Protein AF-R8ARH1-F1 (afdb_monomer_lite)

Radius of gyration: 17.21 Å; chains: 1; bounding box: 44×24×45 Å

Foldseek 3Di:
DQCVQQAWDWDWDADPVPRDTDTDTDGDDCVPDDPVSNLVSVVVVQVVCVVVVHHDDDDCPDPSNVVVVVVVD

InterPro domains:
  IPR036619 NinB superfamily [G3DSA:1.10.3790.10] (1-72)

Secondary structure (DSSP, 8-state):
-HHHHT-EEEEEEE-TTT--EEEEEEEPPTTS--HHHHHHHHHHHHHHHHHTT------TTSHHHHHHHHHH-

pLDDT: mean 85.48, std 4.19, range [63.5, 92.94]

Sequence (73 aa):
MKHTYLGYEEMERIDVITGERMTVQELLHTSSLDTGAMHYFMTQVEGWAASIGCLLTIPTDSEYMRIKEKQNE

Organism: NCBI:txid1315976

Structure (mmCIF, N/CA/C/O backbone):
data_AF-R8ARH1-F1
#
_entry.id   AF-R8ARH1-F1
#
loop_
_atom_site.group_PDB
_atom_site.id
_atom_site.type_symbol
_atom_site.label_atom_id
_atom_site.label_alt_id
_atom_site.label_comp_id
_atom_site.label_asym_id
_atom_site.label_entity_id
_atom_site.label_seq_id
_atom_site.pdbx_PDB_ins_code
_atom_site.Cartn_x
_atom_site.Cartn_y
_atom_site.Cartn_z
_atom_site.occupancy
_atom_site.B_iso_or_equiv
_atom_site.auth_seq_id
_atom_site.auth_comp_id
_atom_site.auth_asym_id
_atom_site.auth_atom_id
_atom_site.pdbx_PDB_model_num
ATOM 1 N N . MET A 1 1 ? -7.041 -7.470 -0.735 1.00 80.06 1 MET A N 1
ATOM 2 C CA . MET A 1 1 ? -5.963 -6.489 -0.965 1.00 80.06 1 MET A CA 1
ATOM 3 C C . MET A 1 1 ? -5.820 -5.515 0.173 1.00 80.06 1 MET A C 1
ATOM 5 O O . MET A 1 1 ? -4.875 -5.673 0.922 1.00 80.06 1 MET A O 1
ATOM 9 N N . LYS A 1 2 ? -6.739 -4.556 0.360 1.00 79.25 2 LYS A N 1
ATOM 10 C CA . LYS A 1 2 ? -6.609 -3.563 1.438 1.00 79.25 2 LYS A CA 1
ATOM 11 C C . LYS A 1 2 ? -6.464 -4.216 2.823 1.00 79.25 2 LYS A C 1
ATOM 13 O O . LYS A 1 2 ? -5.421 -4.081 3.441 1.00 79.25 2 LYS A O 1
ATOM 18 N N . HIS A 1 3 ? -7.404 -5.078 3.206 1.00 81.00 3 HIS A N 1
ATOM 19 C CA . HIS A 1 3 ? -7.326 -5.888 4.435 1.00 81.00 3 HIS A CA 1
ATOM 20 C C . HIS A 1 3 ? -6.134 -6.865 4.506 1.00 81.00 3 HIS A C 1
ATOM 22 O O . HIS A 1 3 ? -5.875 -7.437 5.554 1.00 81.00 3 HIS A O 1
ATOM 28 N N . THR A 1 4 ? -5.432 -7.092 3.393 1.00 79.00 4 THR A N 1
ATOM 29 C CA . THR A 1 4 ? -4.312 -8.041 3.295 1.00 79.00 4 THR A CA 1
ATOM 30 C C . THR A 1 4 ? -2.962 -7.341 3.450 1.00 79.00 4 THR A C 1
ATOM 32 O O . THR A 1 4 ? -2.060 -7.902 4.055 1.00 79.00 4 THR A O 1
ATOM 35 N N . TYR A 1 5 ? -2.824 -6.131 2.900 1.00 81.62 5 TYR A N 1
ATOM 36 C CA . TYR A 1 5 ? -1.534 -5.449 2.757 1.00 81.62 5 TYR A CA 1
ATOM 37 C C . TYR A 1 5 ? -1.459 -4.075 3.437 1.00 81.62 5 TYR A C 1
ATOM 39 O O . TYR A 1 5 ? -0.360 -3.549 3.557 1.00 81.62 5 TYR A O 1
ATOM 47 N N . LEU A 1 6 ? -2.580 -3.480 3.867 1.00 82.31 6 LEU A N 1
ATOM 48 C CA . LEU A 1 6 ? -2.559 -2.202 4.600 1.00 82.31 6 LEU A CA 1
ATOM 49 C C . LEU A 1 6 ? -2.407 -2.392 6.108 1.00 82.31 6 LEU A C 1
ATOM 51 O O . LEU A 1 6 ? -1.749 -1.580 6.738 1.00 82.31 6 LEU A O 1
ATOM 55 N N . GLY A 1 7 ? -2.977 -3.457 6.678 1.00 83.88 7 GLY A N 1
ATOM 56 C CA . GLY A 1 7 ? -3.018 -3.655 8.130 1.00 83.88 7 GLY A CA 1
ATOM 57 C C . GLY A 1 7 ? -4.134 -2.864 8.822 1.00 83.88 7 GLY A C 1
ATOM 58 O O . GLY A 1 7 ? -4.942 -2.197 8.172 1.00 83.88 7 GLY A O 1
ATOM 59 N N . TYR A 1 8 ? -4.192 -2.986 10.148 1.00 85.31 8 TYR A N 1
ATOM 60 C CA . TYR A 1 8 ? -5.196 -2.352 11.004 1.00 85.31 8 TYR A CA 1
ATOM 61 C C . TYR A 1 8 ? -4.513 -1.490 12.066 1.00 85.31 8 TYR A C 1
ATOM 63 O O . TYR A 1 8 ? -3.458 -1.871 12.574 1.00 85.31 8 TYR A O 1
ATOM 71 N N . GLU A 1 9 ? -5.129 -0.364 12.411 1.00 83.62 9 GLU A N 1
ATOM 72 C CA . GLU A 1 9 ? -4.735 0.482 13.536 1.00 83.62 9 GLU A CA 1
ATOM 73 C C . GLU A 1 9 ? -5.796 0.448 14.638 1.00 83.62 9 GLU A C 1
ATOM 75 O O . GLU A 1 9 ? -6.992 0.312 14.368 1.00 83.62 9 GLU A O 1
ATOM 80 N N . GLU A 1 10 ? -5.357 0.537 15.892 1.00 85.88 10 GLU A N 1
ATOM 81 C CA . GLU A 1 10 ? -6.263 0.671 17.030 1.00 85.88 10 GLU A CA 1
ATOM 82 C C . GLU A 1 10 ? -6.643 2.138 17.207 1.00 85.88 10 GLU A C 1
ATOM 84 O O . GLU A 1 10 ? -5.782 2.998 17.388 1.00 85.88 10 GLU A O 1
ATOM 89 N N . MET A 1 11 ? -7.943 2.417 17.173 1.00 83.69 11 MET A N 1
ATOM 90 C CA . MET A 1 11 ? -8.486 3.750 17.389 1.00 83.69 11 MET A CA 1
ATOM 91 C C . MET A 1 11 ? -9.456 3.734 18.565 1.00 83.69 11 MET A C 1
ATOM 93 O O . MET A 1 11 ? -10.332 2.872 18.669 1.00 83.69 11 MET A O 1
ATOM 97 N N . GLU A 1 12 ? -9.312 4.712 19.455 1.00 87.56 12 GLU A N 1
ATOM 98 C CA . GLU A 1 12 ? -10.294 4.948 20.506 1.00 87.56 12 GLU A CA 1
ATOM 99 C C . GLU A 1 12 ? -11.515 5.650 19.912 1.00 87.56 12 GLU A C 1
ATOM 101 O O . GLU A 1 12 ? -11.421 6.741 19.345 1.00 87.56 12 GLU A O 1
ATOM 106 N N . ARG A 1 13 ? -12.683 5.033 20.068 1.00 84.38 13 ARG A N 1
ATOM 107 C CA . ARG A 1 13 ? -13.970 5.635 19.730 1.00 84.38 13 ARG A CA 1
ATOM 108 C C . ARG A 1 13 ? -14.842 5.735 20.964 1.00 84.38 13 ARG A C 1
ATOM 110 O O . ARG A 1 13 ? -14.753 4.921 21.877 1.00 84.38 13 ARG A O 1
ATOM 117 N N . ILE A 1 14 ? -15.689 6.753 20.976 1.00 86.94 14 ILE A N 1
ATOM 118 C CA . ILE A 1 14 ? -16.680 6.953 22.027 1.00 86.94 14 ILE A CA 1
ATOM 119 C C . ILE A 1 14 ? -18.014 6.447 21.490 1.00 86.94 14 ILE A C 1
ATOM 121 O O . ILE A 1 14 ? -18.456 6.883 20.424 1.00 86.9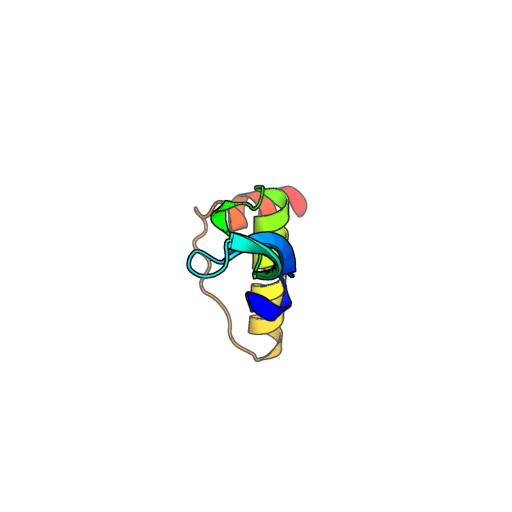4 14 ILE A O 1
ATOM 125 N N . ASP A 1 15 ? -18.642 5.530 22.216 1.00 81.44 15 ASP A N 1
ATOM 126 C CA . ASP A 1 15 ? -20.018 5.134 21.949 1.00 81.44 15 ASP A CA 1
ATOM 127 C C . ASP A 1 15 ? -20.936 6.341 22.200 1.00 81.44 15 ASP A C 1
ATOM 129 O O . ASP A 1 15 ? -20.975 6.902 23.294 1.00 81.44 15 ASP A O 1
ATOM 133 N N . VAL A 1 16 ? -21.657 6.785 21.170 1.00 83.31 16 VAL A N 1
ATOM 134 C CA . VAL A 1 16 ? -22.495 7.996 21.235 1.00 83.31 16 VAL A CA 1
ATOM 135 C C . VAL A 1 16 ? -23.747 7.830 22.103 1.00 83.31 16 VAL A C 1
ATOM 137 O O . VAL A 1 16 ? -24.385 8.826 22.435 1.00 83.31 16 VAL A O 1
ATOM 140 N N . ILE A 1 17 ? -24.112 6.595 22.455 1.00 85.25 17 ILE A N 1
ATOM 141 C CA . ILE A 1 17 ? -25.285 6.259 23.263 1.00 85.25 17 ILE A CA 1
ATOM 142 C C . ILE A 1 17 ? -24.880 6.087 24.730 1.00 85.25 17 ILE A C 1
ATOM 144 O O . ILE A 1 17 ? -25.546 6.633 25.609 1.00 85.25 17 ILE A O 1
ATOM 148 N N . THR A 1 18 ? -23.802 5.345 25.006 1.00 85.06 18 THR A N 1
ATOM 149 C CA . THR A 1 18 ? -23.363 5.034 26.382 1.00 85.06 18 THR A CA 1
ATOM 150 C C . THR A 1 18 ? -22.285 5.982 26.909 1.00 85.06 18 THR A C 1
ATOM 152 O O . THR A 1 18 ? -22.125 6.116 28.120 1.00 85.06 18 THR A O 1
ATOM 155 N N . GLY A 1 19 ? -21.560 6.668 26.022 1.00 85.38 19 GLY A N 1
ATOM 156 C CA . GLY A 1 19 ? -20.428 7.532 26.365 1.00 85.38 19 GLY A CA 1
ATOM 157 C C . GLY A 1 19 ? -19.142 6.774 26.711 1.00 85.38 19 GLY A C 1
ATOM 158 O O . GLY A 1 19 ? -18.157 7.399 27.109 1.00 85.38 19 GLY A O 1
ATOM 159 N N . GLU A 1 20 ? -19.126 5.446 26.578 1.00 85.69 20 GLU A N 1
ATOM 160 C CA . GLU A 1 20 ? -17.961 4.624 26.903 1.00 85.69 20 GLU A CA 1
ATOM 161 C C . GLU A 1 20 ? -16.888 4.702 25.811 1.00 85.69 20 GLU A C 1
ATOM 163 O O . GLU A 1 20 ? -17.184 4.773 24.616 1.00 85.69 20 GLU A O 1
ATOM 168 N N . ARG A 1 21 ? -15.616 4.690 26.229 1.00 86.69 21 ARG A N 1
ATOM 169 C CA . ARG A 1 21 ? -14.469 4.610 25.318 1.00 86.69 21 ARG A CA 1
ATOM 170 C C . ARG A 1 21 ? -14.205 3.150 24.984 1.00 86.69 21 ARG A C 1
ATOM 172 O O . ARG A 1 21 ? -13.925 2.358 25.879 1.00 86.69 21 ARG A O 1
ATOM 179 N N . MET A 1 22 ? -14.263 2.822 23.702 1.00 86.94 22 MET A N 1
ATOM 180 C CA . MET A 1 22 ? -13.928 1.507 23.179 1.00 86.94 22 MET A CA 1
ATOM 181 C C . MET A 1 22 ? -12.724 1.597 22.246 1.00 86.94 22 MET A C 1
ATOM 183 O O . MET A 1 22 ? -12.604 2.530 21.449 1.00 86.94 22 MET A O 1
ATOM 187 N N . THR A 1 23 ? -11.851 0.601 22.320 1.00 86.38 23 THR A N 1
ATOM 188 C CA . THR A 1 23 ? -10.781 0.408 21.342 1.00 86.38 23 THR A CA 1
ATOM 189 C C . THR A 1 23 ? -11.331 -0.426 20.194 1.00 86.38 23 THR A C 1
ATOM 191 O O . THR A 1 23 ? -11.775 -1.555 20.401 1.00 86.38 23 THR A O 1
ATOM 194 N N . VAL A 1 24 ? -11.320 0.128 18.984 1.00 85.88 24 VAL A N 1
ATOM 195 C CA . VAL A 1 24 ? -11.715 -0.582 17.763 1.00 85.88 24 VAL A CA 1
ATOM 196 C C . VAL A 1 24 ? -10.532 -0.706 16.816 1.00 85.88 24 VAL A C 1
ATOM 198 O O . VAL A 1 24 ? -9.684 0.180 16.751 1.00 85.88 24 VAL A O 1
ATOM 201 N N . GLN A 1 25 ? -10.482 -1.806 16.069 1.00 86.56 25 GLN A N 1
ATOM 202 C CA . GLN A 1 25 ? -9.503 -1.989 15.002 1.00 86.56 25 GLN A CA 1
ATOM 203 C C . GLN A 1 25 ? -10.085 -1.475 13.690 1.00 86.56 25 GLN A C 1
ATOM 205 O O . GLN A 1 25 ? -11.081 -2.009 13.196 1.00 86.56 25 GLN A O 1
ATOM 210 N N . GLU A 1 26 ? -9.461 -0.451 13.118 1.00 84.94 26 GLU A N 1
ATOM 211 C CA . GLU A 1 26 ? -9.859 0.127 11.839 1.00 84.94 26 GLU A CA 1
ATOM 212 C C . GLU A 1 26 ? -8.818 -0.166 10.764 1.00 84.94 26 GLU A C 1
ATOM 214 O O . GLU A 1 26 ? -7.619 -0.245 11.020 1.00 84.94 26 GLU A O 1
ATOM 219 N N . LEU A 1 27 ? -9.291 -0.383 9.539 1.00 86.25 27 LEU A N 1
ATOM 220 C CA . LEU A 1 27 ? -8.420 -0.616 8.398 1.00 86.25 27 LEU A CA 1
ATOM 2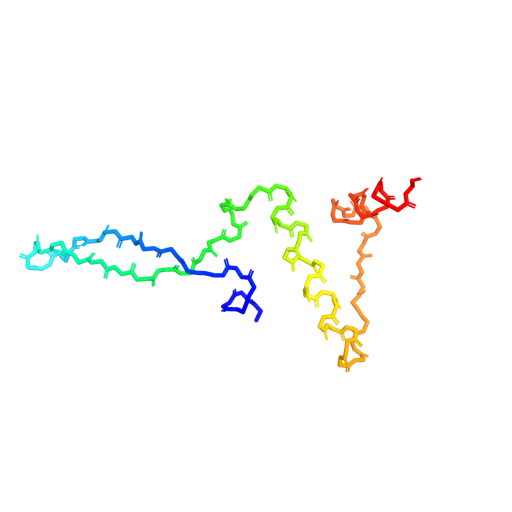21 C C . LEU A 1 27 ? -7.648 0.664 8.077 1.00 86.25 27 LEU A C 1
ATOM 223 O O . LEU A 1 27 ? -8.260 1.716 7.890 1.00 86.25 27 LEU A O 1
ATOM 227 N N . LEU A 1 28 ? -6.332 0.551 7.899 1.00 84.50 28 LEU A N 1
ATOM 228 C CA . LEU A 1 28 ? -5.522 1.696 7.503 1.00 84.50 28 LEU A CA 1
ATOM 229 C C . LEU A 1 28 ? -5.997 2.279 6.165 1.00 84.50 28 LEU A C 1
ATOM 231 O O . LEU A 1 28 ? -6.194 1.580 5.161 1.00 84.50 28 LEU A O 1
ATOM 235 N N . HIS A 1 29 ? -6.190 3.596 6.153 1.00 85.25 29 HIS A N 1
ATOM 236 C CA . HIS A 1 29 ? -6.691 4.310 4.991 1.00 85.25 29 HIS A CA 1
ATOM 237 C C . HIS A 1 29 ? -5.570 4.575 3.985 1.00 85.25 29 HIS A C 1
ATOM 239 O O . HIS A 1 29 ? -4.515 5.102 4.319 1.00 85.25 29 HIS A O 1
ATOM 245 N N . THR A 1 30 ? -5.836 4.308 2.703 1.00 82.94 30 THR A N 1
ATOM 246 C CA . THR A 1 30 ? -4.886 4.600 1.612 1.00 82.94 30 THR A CA 1
ATOM 247 C C . THR A 1 30 ? -4.571 6.091 1.464 1.00 82.94 30 THR A C 1
ATOM 249 O O . THR A 1 30 ? -3.559 6.431 0.872 1.00 82.94 30 THR A O 1
ATOM 252 N N . SER A 1 31 ? -5.427 6.978 1.983 1.00 84.44 31 SER A N 1
ATOM 253 C CA . SER A 1 31 ? -5.183 8.426 2.039 1.00 84.44 31 SER A CA 1
ATOM 254 C C . SER A 1 31 ? -4.191 8.837 3.128 1.00 84.44 31 SER A C 1
ATOM 256 O O . SER A 1 31 ? -3.663 9.940 3.066 1.00 84.44 31 SER A O 1
ATOM 258 N N . SER A 1 32 ? -3.975 7.980 4.126 1.00 83.25 32 SER A N 1
ATOM 259 C CA . SER A 1 32 ? -3.056 8.223 5.243 1.00 83.25 32 SER A CA 1
ATOM 260 C C . SER A 1 32 ? -1.659 7.656 4.979 1.00 83.25 32 SER A C 1
ATOM 262 O O . SER A 1 32 ? -0.761 7.842 5.794 1.00 83.25 32 SER A O 1
ATOM 264 N N . LEU A 1 33 ? -1.474 6.948 3.860 1.00 85.25 33 LEU A N 1
ATOM 265 C CA . LEU A 1 33 ? -0.179 6.413 3.465 1.00 85.25 33 LEU A CA 1
ATOM 266 C C . LEU A 1 33 ? 0.719 7.512 2.899 1.00 85.25 33 LEU A C 1
ATOM 268 O O . LEU A 1 33 ? 0.284 8.319 2.077 1.00 85.25 33 LEU A O 1
ATOM 272 N N . ASP A 1 34 ? 1.995 7.478 3.275 1.00 86.88 34 ASP A N 1
ATOM 273 C CA . ASP A 1 34 ? 3.020 8.238 2.570 1.00 86.88 34 ASP A CA 1
ATOM 274 C C . ASP A 1 34 ? 3.318 7.634 1.182 1.00 86.88 34 ASP A C 1
ATOM 276 O O . ASP A 1 34 ? 2.900 6.519 0.840 1.00 86.88 34 ASP A O 1
ATOM 280 N N . THR A 1 35 ? 4.061 8.378 0.360 1.00 86.31 35 THR A N 1
ATOM 281 C CA . THR A 1 35 ? 4.440 7.965 -0.998 1.00 86.31 35 THR A CA 1
ATOM 282 C C . THR A 1 35 ? 5.160 6.607 -1.028 1.00 86.31 35 THR A C 1
ATOM 284 O O . THR A 1 35 ? 4.955 5.819 -1.954 1.00 86.31 35 THR A O 1
ATOM 287 N N . GLY A 1 36 ? 5.979 6.296 -0.019 1.00 86.38 36 GLY A N 1
ATOM 288 C CA . GLY A 1 36 ? 6.728 5.041 0.060 1.00 86.38 36 GLY A CA 1
ATOM 289 C C . GLY A 1 36 ? 5.836 3.850 0.408 1.00 86.38 36 GLY A C 1
ATOM 290 O O . GLY A 1 36 ? 5.883 2.816 -0.261 1.00 86.38 36 GLY A O 1
ATOM 291 N N . ALA A 1 37 ? 4.975 4.008 1.409 1.00 86.06 37 ALA A N 1
ATOM 292 C CA . ALA A 1 37 ? 4.022 3.001 1.847 1.00 86.06 37 ALA A CA 1
ATOM 293 C C . ALA A 1 37 ? 2.969 2.715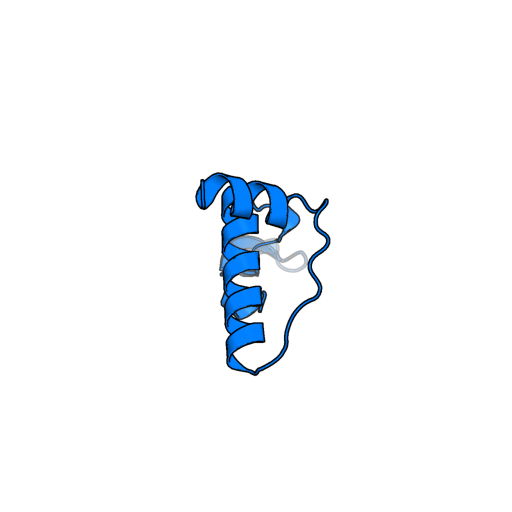 0.767 1.00 86.06 37 ALA A C 1
ATOM 295 O O . ALA A 1 37 ? 2.615 1.556 0.536 1.00 86.06 37 ALA A O 1
ATOM 296 N N . MET A 1 38 ? 2.526 3.743 0.035 1.00 88.94 38 MET A N 1
ATOM 297 C CA . MET A 1 38 ? 1.638 3.573 -1.117 1.00 88.94 38 MET A CA 1
ATOM 298 C C . MET A 1 38 ? 2.324 2.805 -2.254 1.00 88.94 38 MET A C 1
ATOM 300 O O . MET A 1 38 ? 1.738 1.870 -2.805 1.00 88.94 38 MET A O 1
ATOM 304 N N . HIS A 1 39 ? 3.582 3.131 -2.570 1.00 88.62 39 HIS A N 1
ATOM 305 C CA . HIS A 1 39 ? 4.362 2.394 -3.567 1.00 88.62 39 HIS A CA 1
ATOM 306 C C . HIS A 1 39 ? 4.559 0.922 -3.166 1.00 88.62 39 HIS A C 1
ATOM 308 O O . HIS A 1 39 ? 4.383 0.017 -3.988 1.00 88.62 39 HIS A O 1
ATOM 314 N N . TYR A 1 40 ? 4.864 0.657 -1.894 1.00 89.25 40 TYR A N 1
ATOM 315 C CA . TYR A 1 40 ? 4.981 -0.703 -1.371 1.00 89.25 40 TYR A CA 1
ATOM 316 C C . TYR A 1 40 ? 3.666 -1.478 -1.518 1.00 89.25 40 TYR A C 1
ATOM 318 O O . TYR A 1 40 ? 3.656 -2.574 -2.081 1.00 89.25 40 TYR A O 1
ATOM 326 N N . PHE A 1 41 ? 2.545 -0.883 -1.101 1.00 88.94 41 PHE A N 1
ATOM 327 C CA 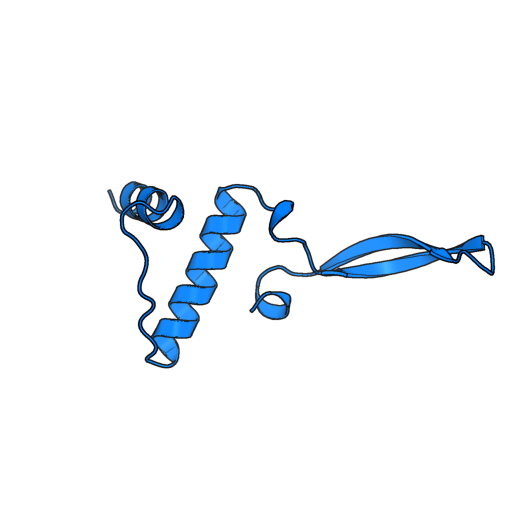. PHE A 1 41 ? 1.216 -1.475 -1.246 1.00 88.94 41 PHE A CA 1
ATOM 328 C C . PHE A 1 41 ? 0.890 -1.814 -2.709 1.00 88.94 41 PHE A C 1
ATOM 330 O O . PHE A 1 41 ? 0.468 -2.934 -3.003 1.00 88.94 41 PHE A O 1
ATOM 337 N N . MET A 1 42 ? 1.127 -0.884 -3.640 1.00 89.75 42 MET A N 1
ATOM 338 C CA . MET A 1 42 ? 0.885 -1.113 -5.069 1.00 89.75 42 MET A CA 1
ATOM 339 C C . MET A 1 42 ? 1.763 -2.228 -5.647 1.00 89.75 42 MET A C 1
ATOM 341 O O . MET A 1 42 ? 1.280 -3.023 -6.450 1.00 89.75 42 MET A O 1
ATOM 345 N N . THR A 1 43 ? 3.005 -2.352 -5.177 1.00 89.81 43 THR A N 1
ATOM 346 C CA . THR A 1 43 ? 3.919 -3.433 -5.580 1.00 89.81 43 THR A CA 1
ATOM 347 C C . THR A 1 43 ? 3.427 -4.803 -5.118 1.00 89.81 43 THR A C 1
ATOM 349 O O . THR A 1 43 ? 3.485 -5.766 -5.880 1.00 89.81 43 THR A O 1
ATOM 352 N N . GLN A 1 44 ? 2.879 -4.906 -3.902 1.00 90.56 44 GLN A N 1
ATOM 353 C CA . GLN A 1 44 ? 2.270 -6.156 -3.429 1.00 90.56 44 GLN A CA 1
ATOM 354 C C . GLN A 1 44 ? 1.042 -6.547 -4.266 1.00 90.56 44 GLN A C 1
ATOM 356 O O . GLN A 1 44 ? 0.858 -7.718 -4.600 1.00 90.56 44 GLN A O 1
ATOM 361 N N . VAL A 1 45 ? 0.214 -5.566 -4.645 1.00 89.25 45 VAL A N 1
ATOM 362 C CA . VAL A 1 45 ? -0.961 -5.796 -5.500 1.00 89.25 45 VAL A CA 1
ATOM 363 C C . VAL A 1 45 ? -0.549 -6.245 -6.905 1.00 89.25 45 VAL A C 1
ATOM 365 O O . VAL A 1 45 ? -1.131 -7.198 -7.421 1.00 89.25 45 VAL A O 1
ATOM 368 N N . GLU A 1 46 ? 0.459 -5.607 -7.505 1.00 89.44 46 GLU A N 1
ATOM 369 C CA . GLU A 1 46 ? 1.011 -6.007 -8.805 1.00 89.44 46 GLU A CA 1
ATOM 370 C C . GLU A 1 46 ? 1.596 -7.426 -8.752 1.00 89.44 46 GLU A C 1
ATOM 372 O O . GLU A 1 46 ? 1.269 -8.252 -9.602 1.00 89.44 46 GLU A O 1
ATOM 377 N N . GLY A 1 47 ? 2.390 -7.746 -7.725 1.00 90.00 47 GLY A N 1
ATOM 378 C CA . GLY A 1 47 ? 2.975 -9.076 -7.546 1.00 90.00 47 GLY A CA 1
ATOM 379 C C . GLY A 1 47 ? 1.923 -10.175 -7.377 1.00 90.00 47 GLY A C 1
ATOM 380 O O . GLY A 1 47 ? 2.052 -11.256 -7.954 1.00 90.00 47 GLY A O 1
ATOM 381 N N . TRP A 1 48 ? 0.840 -9.901 -6.644 1.00 91.56 48 TRP A N 1
ATOM 382 C CA . TRP A 1 48 ? -0.288 -10.828 -6.573 1.00 91.56 48 TRP A CA 1
ATOM 383 C C . TRP A 1 48 ? -1.015 -10.964 -7.913 1.00 91.56 48 TRP A C 1
ATOM 385 O O . TRP A 1 48 ? -1.362 -12.074 -8.302 1.00 91.56 48 TRP A O 1
ATOM 395 N N . ALA A 1 49 ? -1.237 -9.864 -8.635 1.00 89.62 49 ALA A N 1
ATOM 396 C CA . ALA A 1 49 ? -1.898 -9.921 -9.935 1.00 89.62 49 ALA A CA 1
ATOM 397 C C . ALA A 1 49 ? -1.073 -10.770 -10.917 1.00 89.62 49 ALA A C 1
ATOM 399 O O . ALA A 1 49 ? -1.610 -11.675 -11.555 1.00 89.62 49 ALA A O 1
ATOM 400 N N . ALA A 1 50 ? 0.248 -10.575 -10.938 1.00 90.12 50 ALA A N 1
ATOM 401 C CA . ALA A 1 50 ? 1.169 -11.390 -11.719 1.00 90.12 50 ALA A CA 1
ATOM 402 C C . ALA A 1 50 ? 1.135 -12.876 -11.313 1.00 90.12 50 ALA A C 1
ATOM 404 O O . ALA A 1 50 ? 1.164 -13.741 -12.188 1.00 90.12 50 ALA A O 1
ATOM 405 N N . SER A 1 51 ? 1.017 -13.191 -10.016 1.00 89.75 51 SER A N 1
ATOM 406 C CA . SER A 1 51 ? 0.986 -14.583 -9.536 1.00 89.75 51 SER A CA 1
ATOM 407 C C . SER A 1 51 ? -0.261 -15.355 -9.979 1.00 89.75 51 SER A C 1
ATOM 409 O O . SER A 1 51 ? -0.187 -16.566 -10.181 1.00 89.75 51 SER A O 1
ATOM 411 N N . ILE A 1 52 ? -1.382 -14.662 -10.201 1.00 92.94 52 ILE A N 1
ATOM 412 C CA . ILE A 1 52 ? -2.609 -15.251 -10.762 1.00 92.94 52 ILE A CA 1
ATOM 413 C C . ILE A 1 52 ? -2.684 -15.148 -12.296 1.00 92.94 52 ILE A C 1
ATOM 415 O O . ILE A 1 52 ? -3.706 -15.497 -12.883 1.00 92.94 52 ILE A O 1
ATOM 419 N N . GLY A 1 53 ? -1.628 -14.656 -12.954 1.00 90.62 53 GLY A N 1
ATOM 420 C CA . GLY A 1 53 ? -1.576 -14.468 -14.407 1.00 90.62 53 GLY A CA 1
ATOM 421 C C . GLY A 1 53 ? -2.345 -13.246 -14.925 1.00 90.62 53 GLY A C 1
ATOM 422 O O . GLY A 1 53 ? -2.610 -13.147 -16.121 1.00 90.62 53 GLY A O 1
ATOM 423 N N . CYS A 1 54 ? -2.711 -12.310 -14.047 1.00 90.56 54 CYS A N 1
ATOM 424 C CA . CYS A 1 54 ? -3.369 -11.057 -14.398 1.00 90.56 54 CYS A CA 1
ATOM 425 C C . CYS A 1 54 ? -2.329 -9.937 -14.556 1.00 90.56 54 CYS A C 1
ATOM 427 O O . CYS A 1 54 ? -1.787 -9.427 -13.576 1.00 90.56 54 CYS A O 1
ATOM 429 N N . LEU A 1 55 ? -2.051 -9.534 -15.797 1.00 86.31 55 LEU A N 1
ATOM 430 C CA . LEU A 1 55 ? -1.176 -8.396 -16.077 1.00 86.31 55 LEU A CA 1
ATOM 431 C C . LEU A 1 55 ? -1.968 -7.092 -15.966 1.00 86.31 55 LEU A C 1
ATOM 433 O O . LEU A 1 55 ? -2.910 -6.856 -16.722 1.00 86.31 55 LEU A O 1
ATOM 437 N N . LEU A 1 56 ? -1.573 -6.240 -15.022 1.00 85.19 56 LEU A N 1
ATOM 438 C CA . LEU A 1 56 ? -2.177 -4.926 -14.839 1.00 85.19 56 LEU A CA 1
ATOM 439 C C . LEU A 1 56 ? -1.608 -3.942 -15.866 1.00 85.19 56 LEU A C 1
ATOM 441 O O . LEU A 1 56 ? -0.395 -3.802 -16.003 1.00 85.19 56 LEU A O 1
ATOM 445 N N . THR A 1 57 ? -2.480 -3.216 -16.562 1.00 86.88 57 THR A N 1
ATOM 446 C CA . THR A 1 57 ? -2.076 -2.042 -17.344 1.00 86.88 57 THR A CA 1
ATOM 447 C C . THR A 1 57 ? -1.773 -0.891 -16.400 1.00 86.88 57 THR A C 1
ATOM 449 O O . THR A 1 57 ? -2.690 -0.293 -15.835 1.00 86.88 57 THR A O 1
ATOM 452 N N . ILE A 1 58 ? -0.488 -0.583 -16.240 1.00 85.31 58 ILE A N 1
ATOM 453 C CA . ILE A 1 58 ? -0.022 0.532 -15.422 1.00 85.31 58 ILE A CA 1
ATOM 454 C C . ILE A 1 58 ? 0.383 1.684 -16.351 1.00 85.31 58 ILE A C 1
ATOM 456 O O . ILE A 1 58 ? 1.283 1.506 -17.173 1.00 85.31 58 ILE A O 1
ATOM 460 N N . PRO A 1 59 ? -0.268 2.856 -16.258 1.00 86.88 59 PRO A N 1
ATOM 461 C CA . PRO A 1 59 ? 0.099 4.017 -17.061 1.00 86.88 59 PRO A CA 1
ATOM 462 C C . PRO A 1 59 ? 1.539 4.463 -16.779 1.00 86.88 59 PRO A C 1
ATOM 464 O O . PRO A 1 59 ? 1.936 4.586 -15.617 1.00 86.88 59 PRO A O 1
ATOM 467 N N . THR A 1 60 ? 2.316 4.727 -17.830 1.00 79.00 60 THR A N 1
ATOM 468 C CA . THR A 1 60 ? 3.731 5.135 -17.733 1.00 79.00 60 THR A CA 1
ATOM 469 C C . THR A 1 60 ? 3.911 6.477 -17.016 1.00 79.00 60 THR A C 1
ATOM 471 O O . THR A 1 60 ? 4.932 6.721 -16.386 1.00 79.00 60 THR A O 1
ATOM 474 N N . ASP A 1 61 ? 2.904 7.346 -17.068 1.00 83.69 61 ASP A N 1
ATOM 475 C CA . ASP A 1 61 ? 2.884 8.644 -16.395 1.00 83.69 61 ASP A CA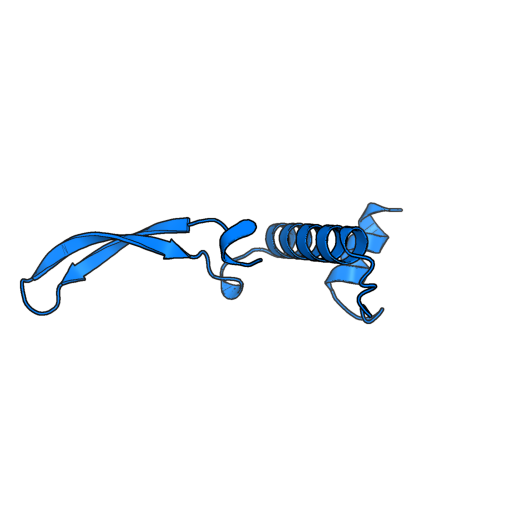 1
ATOM 476 C C . ASP A 1 61 ? 2.482 8.564 -14.912 1.00 83.69 61 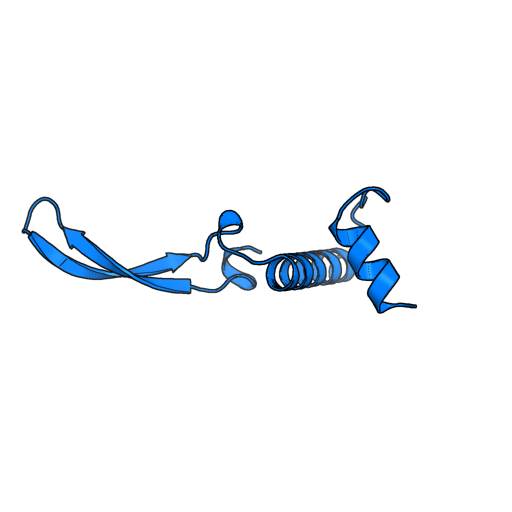ASP A C 1
ATOM 478 O O . ASP A 1 61 ? 2.565 9.566 -14.195 1.00 83.69 61 ASP A O 1
ATOM 482 N N . SER A 1 62 ? 2.079 7.385 -14.426 1.00 86.06 62 SER A N 1
ATOM 483 C CA . SER A 1 62 ? 1.693 7.206 -13.028 1.00 86.06 62 SER A CA 1
ATOM 484 C C . SER A 1 62 ? 2.876 7.409 -12.075 1.00 86.06 62 SER A C 1
ATOM 486 O O . SER A 1 62 ? 4.015 7.022 -12.346 1.00 86.06 62 SER A O 1
ATOM 488 N N . GLU A 1 63 ? 2.598 7.994 -10.908 1.00 85.50 63 GLU A N 1
ATOM 489 C CA . GLU A 1 63 ? 3.596 8.202 -9.850 1.00 85.50 63 GLU A CA 1
ATOM 490 C C . GLU A 1 63 ? 4.255 6.883 -9.418 1.00 85.50 63 GLU A C 1
ATOM 492 O O . GLU A 1 63 ? 5.466 6.831 -9.206 1.00 85.50 63 GLU A O 1
ATOM 497 N N . TYR A 1 64 ? 3.475 5.800 -9.392 1.00 85.81 64 TYR A N 1
ATOM 498 C CA . TYR A 1 64 ? 3.962 4.454 -9.120 1.00 85.81 64 TYR A CA 1
ATOM 499 C C . TYR A 1 64 ? 5.046 4.009 -10.115 1.00 85.81 64 TYR A C 1
ATOM 501 O O . TYR A 1 64 ? 6.130 3.617 -9.685 1.00 85.81 64 TYR A O 1
ATOM 509 N N . MET A 1 65 ? 4.801 4.131 -11.428 1.00 85.62 65 MET A N 1
ATOM 510 C CA . MET A 1 65 ? 5.787 3.753 -12.454 1.00 85.62 65 MET A CA 1
ATOM 511 C C . MET A 1 65 ? 7.055 4.591 -12.365 1.00 85.62 65 MET A C 1
ATOM 513 O O . MET A 1 65 ? 8.152 4.045 -12.398 1.00 85.62 65 MET A O 1
ATOM 517 N N . ARG A 1 66 ? 6.918 5.903 -12.159 1.00 88.12 66 ARG A N 1
ATOM 518 C CA . ARG A 1 66 ? 8.069 6.810 -12.049 1.00 88.12 66 ARG A CA 1
ATOM 519 C C . ARG A 1 66 ? 8.968 6.480 -10.858 1.00 88.12 66 ARG A C 1
ATOM 521 O O . ARG A 1 66 ? 10.182 6.627 -10.951 1.00 88.12 66 ARG A O 1
ATOM 528 N N . ILE A 1 67 ? 8.388 6.088 -9.722 1.00 86.94 67 ILE A N 1
ATOM 529 C CA . ILE A 1 67 ? 9.156 5.696 -8.531 1.00 86.94 67 ILE A CA 1
ATOM 530 C C . ILE A 1 67 ? 9.797 4.322 -8.738 1.00 86.94 67 ILE A C 1
ATOM 532 O O . ILE A 1 67 ? 10.966 4.149 -8.400 1.00 86.94 67 ILE A O 1
ATOM 536 N N . LYS A 1 68 ? 9.064 3.377 -9.334 1.00 85.56 68 LYS A N 1
ATOM 537 C CA . LYS A 1 68 ? 9.562 2.037 -9.653 1.00 85.56 68 LYS A CA 1
ATOM 538 C C . LYS A 1 68 ? 10.753 2.081 -10.613 1.00 85.56 68 LYS A C 1
ATOM 540 O O . LYS A 1 68 ? 11.746 1.405 -10.377 1.00 85.56 68 LYS A O 1
ATOM 545 N N . GLU A 1 69 ? 10.684 2.905 -11.657 1.00 85.31 69 GLU A N 1
ATOM 546 C CA . GLU A 1 69 ? 11.787 3.112 -12.605 1.00 85.31 69 GLU A CA 1
ATOM 547 C C . GLU A 1 69 ? 13.019 3.706 -11.918 1.00 85.31 69 GLU A C 1
ATOM 549 O O . GLU A 1 69 ? 14.108 3.166 -12.070 1.00 85.31 69 GLU A O 1
ATOM 554 N N . LYS A 1 70 ? 12.842 4.735 -11.079 1.00 85.75 70 LYS A N 1
ATOM 555 C CA . LYS A 1 70 ? 13.938 5.340 -10.300 1.00 85.75 70 LYS A CA 1
ATOM 556 C C . LYS A 1 70 ? 14.630 4.383 -9.326 1.00 85.75 70 LYS A C 1
ATOM 558 O O . LYS A 1 70 ? 15.760 4.647 -8.946 1.00 85.75 70 LYS A O 1
ATOM 563 N N . GLN A 1 71 ? 13.945 3.342 -8.848 1.00 78.62 71 GLN A N 1
ATOM 564 C CA . GLN A 1 71 ? 14.536 2.337 -7.952 1.00 78.62 71 GLN A CA 1
ATOM 565 C C . GLN A 1 71 ? 15.276 1.225 -8.708 1.00 78.62 71 GLN A C 1
ATOM 567 O O . GLN A 1 71 ? 16.059 0.502 -8.096 1.00 78.62 71 GLN A O 1
ATOM 572 N N . ASN A 1 72 ? 15.007 1.071 -10.007 1.00 74.94 72 ASN A N 1
ATOM 573 C CA . ASN A 1 72 ? 15.645 0.080 -10.873 1.00 74.94 72 ASN A CA 1
ATOM 574 C C . ASN A 1 72 ? 16.852 0.644 -11.647 1.00 74.94 72 ASN A C 1
ATOM 576 O O . ASN A 1 72 ? 17.502 -0.115 -12.369 1.00 74.94 72 ASN A O 1
ATOM 580 N N . GLU A 1 73 ? 17.107 1.950 -11.531 1.00 63.50 73 GLU A N 1
ATOM 581 C CA . GLU A 1 73 ? 18.276 2.667 -12.063 1.00 63.50 73 GLU A CA 1
ATOM 582 C C . GLU A 1 73 ? 19.435 2.650 -11.054 1.00 63.50 73 GLU A C 1
ATOM 584 O O . GLU A 1 73 ? 20.581 2.394 -11.490 1.00 63.50 73 GLU A O 1
#